Protein AF-A0A9P4QBY2-F1 (afdb_monomer)

Foldseek 3Di:
DLLVQLVLQVNVVLNVVLVVDPDPVSNVVSSVVRPRRDPVSCVVCVLVVLLVVLLVVLVVDVVVLVVLLVCPPPQFADADLVDLACGQNHHPVCCVVCVVSGGPNSVSVSSVVSNVVD

Sequence (118 aa):
MMYHKALLMGDTEIAAETLESKSPAEAKNLGRKVRGFKREVWDRWCDDVVERGQILKFEQNEELKGVLLGTGEREIVETSPNDRLWGIGFNTEEAEEHISEWGENKLGKALMRARQKV

Radius of gyration: 15.57 Å; Cα contacts (8 Å, |Δi|>4): 156; chains: 1; bounding box: 33×35×38 Å

Secondary structure (DSSP, 8-state):
-HHHHHHHTT-HHHHHHHHH-SSHHHHHHHHHH-TT--HHHHHHHHHHHHHHHHHHHHHT-HHHHHHHHTTTT-------TT-SSSS-SS-TTTGGGGGGG----HHHHHHHHHHTT-

pLDDT: mean 97.32, std 1.02, range [92.75, 98.62]

Structure (mmCIF, N/CA/C/O backbone):
data_AF-A0A9P4QBY2-F1
#
_entry.id   AF-A0A9P4QBY2-F1
#
loop_
_atom_site.group_PDB
_atom_site.id
_atom_site.type_symbol
_atom_site.label_atom_id
_atom_site.label_alt_id
_atom_site.label_comp_id
_atom_site.label_asym_id
_atom_site.label_entity_id
_atom_site.label_seq_id
_atom_site.pdbx_PDB_ins_code
_atom_site.Cartn_x
_atom_site.Cartn_y
_atom_site.Cartn_z
_atom_site.occupancy
_atom_site.B_iso_or_equiv
_atom_site.auth_seq_id
_atom_site.auth_comp_id
_atom_site.auth_asym_id
_atom_site.auth_atom_id
_atom_site.pdbx_PDB_model_num
ATOM 1 N N . MET A 1 1 ? 3.774 -3.596 -5.220 1.00 92.75 1 MET A N 1
ATOM 2 C CA . MET A 1 1 ? 3.733 -2.122 -5.401 1.00 92.75 1 MET A CA 1
ATOM 3 C C . MET A 1 1 ? 4.916 -1.597 -6.216 1.00 92.75 1 MET A C 1
ATOM 5 O O . MET A 1 1 ? 4.693 -1.181 -7.343 1.00 92.75 1 MET A O 1
ATOM 9 N N . MET A 1 2 ? 6.157 -1.626 -5.709 1.00 96.75 2 MET A N 1
ATOM 10 C CA . MET A 1 2 ? 7.310 -1.021 -6.414 1.00 96.75 2 MET A CA 1
ATOM 11 C C . MET A 1 2 ? 7.631 -1.692 -7.760 1.00 96.75 2 MET A C 1
ATOM 13 O O . MET A 1 2 ? 7.961 -0.998 -8.713 1.00 96.75 2 MET A O 1
ATOM 17 N N . TYR A 1 3 ? 7.394 -3.002 -7.874 1.00 97.31 3 TYR A N 1
ATOM 18 C CA . TYR A 1 3 ? 7.445 -3.731 -9.145 1.00 97.31 3 TYR A CA 1
ATOM 19 C C . TYR A 1 3 ? 6.557 -3.088 -10.225 1.00 97.31 3 TYR A C 1
ATOM 21 O O . TYR A 1 3 ? 7.031 -2.714 -11.293 1.00 97.31 3 TYR A O 1
ATOM 29 N N . HIS A 1 4 ? 5.275 -2.866 -9.918 1.00 96.94 4 HIS A N 1
ATOM 30 C CA . HIS A 1 4 ? 4.343 -2.222 -10.846 1.00 96.94 4 HIS A CA 1
ATOM 31 C C . HIS A 1 4 ? 4.689 -0.757 -11.109 1.00 96.94 4 HIS A C 1
ATOM 33 O O . HIS A 1 4 ? 4.499 -0.294 -12.228 1.00 96.94 4 HIS A O 1
ATOM 39 N N . LYS A 1 5 ? 5.237 -0.036 -10.121 1.00 96.88 5 LYS A N 1
ATOM 40 C CA . LYS A 1 5 ? 5.761 1.318 -10.347 1.00 96.88 5 LYS A CA 1
ATOM 41 C C . LYS A 1 5 ? 6.825 1.312 -11.447 1.00 96.88 5 LYS A C 1
ATOM 43 O O . LYS A 1 5 ? 6.767 2.161 -12.324 1.00 96.88 5 LYS A O 1
ATOM 48 N N . ALA A 1 6 ? 7.758 0.361 -11.417 1.00 97.81 6 ALA A N 1
ATOM 49 C CA . ALA A 1 6 ? 8.792 0.222 -12.439 1.00 97.81 6 ALA A CA 1
ATOM 50 C C . ALA A 1 6 ? 8.203 -0.173 -13.807 1.00 97.81 6 ALA A C 1
ATOM 52 O O . ALA A 1 6 ? 8.494 0.480 -14.808 1.00 97.81 6 ALA A O 1
ATOM 53 N N . LEU A 1 7 ? 7.289 -1.152 -13.840 1.00 97.38 7 LEU A N 1
ATOM 54 C CA . LEU A 1 7 ? 6.603 -1.564 -15.072 1.00 97.38 7 LEU A CA 1
ATOM 55 C C . LEU A 1 7 ? 5.837 -0.421 -15.750 1.00 97.38 7 LEU A C 1
ATOM 57 O O . LEU A 1 7 ? 5.919 -0.274 -16.966 1.00 97.38 7 LEU A O 1
ATOM 61 N N . LEU A 1 8 ? 5.126 0.409 -14.980 1.00 97.25 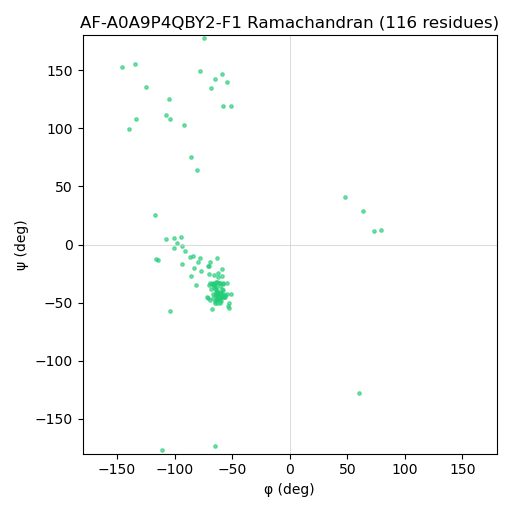8 LEU A N 1
ATOM 62 C CA . LEU A 1 8 ? 4.388 1.564 -15.505 1.00 97.25 8 LEU A CA 1
ATOM 63 C C . LEU A 1 8 ? 5.302 2.603 -16.171 1.00 97.25 8 LEU A C 1
ATOM 65 O O . LEU A 1 8 ? 4.844 3.348 -17.035 1.00 97.25 8 LEU A O 1
ATOM 69 N N . MET A 1 9 ? 6.582 2.644 -15.790 1.00 97.25 9 MET A N 1
ATOM 70 C CA . MET A 1 9 ? 7.589 3.522 -16.396 1.00 97.25 9 MET A CA 1
ATOM 71 C C . MET A 1 9 ? 8.376 2.839 -17.523 1.00 97.25 9 MET A C 1
ATOM 73 O O . MET A 1 9 ? 9.233 3.470 -18.134 1.00 97.25 9 MET A O 1
ATOM 77 N N . GLY A 1 10 ? 8.096 1.564 -17.810 1.00 97.38 10 GLY A N 1
ATOM 78 C CA . GLY A 1 10 ? 8.862 0.757 -18.761 1.00 97.38 10 GLY A CA 1
ATOM 79 C C . GLY A 1 10 ? 10.244 0.331 -18.252 1.00 97.38 10 GLY A C 1
ATOM 80 O O . GLY A 1 10 ? 11.045 -0.182 -19.031 1.00 97.38 10 GLY A O 1
ATOM 81 N N . ASP A 1 11 ? 10.538 0.511 -16.960 1.00 98.06 11 ASP A N 1
ATOM 82 C CA . ASP A 1 11 ? 11.828 0.164 -16.356 1.00 98.06 11 ASP A CA 1
ATOM 83 C C . ASP A 1 11 ? 11.847 -1.311 -15.934 1.00 98.06 11 ASP A C 1
ATOM 85 O O . ASP A 1 11 ? 11.669 -1.672 -14.768 1.00 98.06 11 ASP A O 1
ATOM 89 N N . THR A 1 12 ? 11.989 -2.186 -16.929 1.00 97.69 12 THR A N 1
ATOM 90 C CA . THR A 1 12 ? 11.949 -3.645 -16.737 1.00 97.69 12 THR A CA 1
ATOM 91 C C . THR A 1 12 ? 13.120 -4.178 -15.911 1.00 97.69 12 THR A C 1
ATOM 93 O O . THR A 1 12 ? 12.954 -5.182 -15.220 1.00 97.69 12 THR A O 1
ATOM 96 N N . GLU A 1 13 ? 14.262 -3.486 -15.913 1.00 98.19 13 GLU A N 1
ATOM 97 C CA . GLU A 1 13 ? 15.434 -3.829 -15.099 1.00 98.19 13 GLU A CA 1
ATOM 98 C C . GLU A 1 13 ? 15.133 -3.627 -13.607 1.00 98.19 13 GLU A C 1
ATOM 100 O O . GLU A 1 13 ? 15.176 -4.587 -12.838 1.00 98.19 13 GLU A O 1
ATOM 105 N N . ILE A 1 14 ? 14.692 -2.423 -13.204 1.00 98.06 14 ILE A N 1
ATOM 106 C CA . ILE A 1 14 ? 14.307 -2.165 -11.805 1.00 98.06 14 ILE A CA 1
ATOM 107 C C . ILE A 1 14 ? 13.104 -3.022 -11.397 1.00 98.06 14 ILE A C 1
ATOM 109 O O . ILE A 1 14 ? 13.001 -3.428 -10.236 1.00 98.06 14 ILE A O 1
ATOM 113 N N . ALA A 1 15 ? 12.193 -3.335 -12.323 1.00 98.00 15 ALA A N 1
ATOM 114 C CA . ALA A 1 15 ? 11.103 -4.263 -12.049 1.00 98.00 15 ALA A CA 1
ATOM 115 C C . ALA A 1 15 ? 11.642 -5.657 -11.673 1.00 98.00 15 ALA A C 1
ATOM 117 O O . ALA A 1 15 ? 11.265 -6.186 -10.627 1.00 98.00 15 ALA A O 1
ATOM 118 N N . ALA A 1 16 ? 12.549 -6.224 -12.472 1.00 98.12 16 ALA A N 1
ATOM 119 C CA . ALA A 1 16 ? 13.161 -7.521 -12.193 1.00 98.12 16 ALA A CA 1
ATOM 120 C C . ALA A 1 16 ? 13.934 -7.519 -10.863 1.00 98.12 16 ALA A C 1
ATOM 122 O O . ALA A 1 16 ? 13.692 -8.381 -10.020 1.00 98.12 16 ALA A O 1
ATOM 123 N N . GLU A 1 17 ? 14.767 -6.503 -10.611 1.00 98.19 17 GLU A N 1
ATOM 124 C CA . GLU A 1 17 ? 15.471 -6.349 -9.327 1.00 98.19 17 GLU A CA 1
ATOM 125 C C . GLU A 1 17 ? 14.495 -6.276 -8.143 1.00 98.19 17 GLU A C 1
ATOM 127 O O . GLU A 1 17 ? 14.728 -6.857 -7.083 1.00 98.19 17 GLU A O 1
ATOM 132 N N . THR A 1 18 ? 13.362 -5.588 -8.316 1.00 97.94 18 THR A N 1
ATOM 133 C CA . THR A 1 18 ? 12.359 -5.456 -7.254 1.00 97.94 18 THR A CA 1
ATOM 134 C C . THR A 1 18 ? 11.706 -6.795 -6.909 1.00 97.94 18 THR A C 1
ATOM 136 O O . THR A 1 18 ? 11.397 -7.017 -5.738 1.00 97.94 18 THR A O 1
ATOM 139 N N . LEU A 1 19 ? 11.497 -7.688 -7.883 1.00 96.38 19 LEU A N 1
ATOM 140 C CA . LEU A 1 19 ? 10.982 -9.038 -7.615 1.00 96.38 19 LEU A CA 1
ATOM 141 C C . LEU A 1 19 ? 11.975 -9.889 -6.824 1.00 96.38 19 LEU A C 1
ATOM 143 O O . LEU A 1 19 ? 11.559 -10.688 -5.991 1.00 96.38 19 LEU A O 1
ATOM 147 N N . GLU A 1 20 ? 13.269 -9.689 -7.056 1.00 97.44 20 GLU A N 1
ATOM 148 C CA . GLU A 1 20 ? 14.320 -10.427 -6.358 1.00 97.44 20 GLU A CA 1
ATOM 149 C C . GLU A 1 20 ? 14.617 -9.898 -4.952 1.00 97.44 20 GLU A C 1
ATOM 151 O O . GLU A 1 20 ? 15.235 -10.614 -4.156 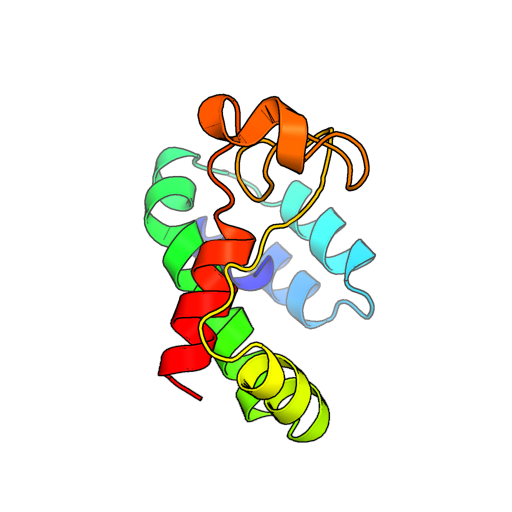1.00 97.44 20 GLU A O 1
ATOM 156 N N . SER A 1 21 ? 14.154 -8.686 -4.626 1.00 97.31 21 SER A N 1
ATOM 157 C CA . SER A 1 21 ? 14.379 -8.062 -3.321 1.00 97.31 21 SER A CA 1
ATOM 158 C C . SER A 1 21 ? 13.931 -8.952 -2.157 1.00 97.31 21 SER A C 1
ATOM 160 O O . SER A 1 21 ? 12.889 -9.610 -2.195 1.00 97.31 21 SER A O 1
ATOM 162 N N . LYS A 1 22 ? 14.729 -8.973 -1.086 1.00 96.00 22 LYS A N 1
ATOM 163 C CA . LYS A 1 22 ? 14.493 -9.836 0.085 1.00 96.00 22 LYS A CA 1
ATOM 164 C C . LYS A 1 22 ? 13.847 -9.092 1.247 1.00 96.00 22 LYS A C 1
ATOM 166 O O . LYS A 1 22 ? 13.537 -9.696 2.270 1.00 96.00 22 LYS A O 1
ATOM 171 N N . SER A 1 23 ? 13.634 -7.782 1.110 1.00 96.56 23 SER A N 1
ATOM 172 C CA . SER A 1 23 ? 12.981 -6.974 2.138 1.00 96.56 23 SER A CA 1
ATOM 173 C C . SER A 1 23 ? 12.114 -5.846 1.563 1.00 96.56 23 SER A C 1
ATOM 175 O O . SER A 1 23 ? 12.428 -5.282 0.511 1.00 96.56 23 SER A O 1
ATOM 177 N N . PRO A 1 24 ? 11.064 -5.416 2.289 1.00 93.81 24 PRO A N 1
ATOM 178 C CA . PRO A 1 24 ? 10.279 -4.242 1.910 1.00 93.81 24 PRO A CA 1
ATOM 179 C C . PRO A 1 24 ? 11.113 -2.956 1.796 1.00 93.81 24 PRO A C 1
ATOM 181 O O . PRO A 1 24 ? 10.830 -2.107 0.950 1.00 93.81 24 PRO A O 1
ATOM 184 N N . ALA A 1 25 ? 12.144 -2.801 2.635 1.00 96.06 25 ALA A N 1
ATOM 185 C CA . ALA A 1 25 ? 13.032 -1.640 2.612 1.00 96.06 25 ALA A CA 1
ATOM 186 C C . ALA A 1 25 ? 13.860 -1.584 1.319 1.00 96.06 25 ALA A C 1
ATOM 188 O O . ALA A 1 25 ? 13.977 -0.524 0.700 1.00 96.06 25 ALA A O 1
ATOM 189 N N . GLU A 1 26 ? 14.379 -2.730 0.881 1.00 97.50 26 GLU A N 1
ATOM 190 C CA . GLU A 1 26 ? 15.087 -2.871 -0.389 1.00 97.50 26 GLU A CA 1
ATOM 191 C C . GLU A 1 26 ? 14.166 -2.575 -1.578 1.00 97.50 26 GLU A C 1
ATOM 193 O O . GLU A 1 26 ? 14.483 -1.699 -2.384 1.00 97.50 26 GLU A O 1
ATOM 198 N N . ALA A 1 27 ? 12.979 -3.192 -1.628 1.00 97.50 27 ALA A N 1
ATOM 199 C CA . ALA A 1 27 ? 11.981 -2.913 -2.662 1.00 97.50 27 ALA A CA 1
ATOM 200 C C . ALA A 1 27 ? 11.636 -1.415 -2.737 1.00 97.50 27 ALA A C 1
ATOM 202 O O . ALA A 1 27 ? 11.545 -0.836 -3.821 1.00 97.50 27 ALA A O 1
ATOM 203 N N . LYS A 1 28 ? 11.473 -0.753 -1.581 1.00 95.50 28 LYS A N 1
ATOM 204 C CA . LYS A 1 28 ? 11.212 0.693 -1.492 1.00 95.50 28 LYS A CA 1
ATOM 205 C C . LYS A 1 28 ? 12.379 1.520 -2.029 1.00 95.50 28 LYS A C 1
ATOM 207 O O . LYS A 1 28 ? 12.148 2.514 -2.716 1.00 95.50 28 LYS A O 1
ATOM 212 N N . ASN A 1 29 ? 13.618 1.126 -1.739 1.00 97.19 29 ASN A N 1
ATOM 213 C CA . ASN A 1 29 ? 14.811 1.785 -2.269 1.00 97.19 29 ASN A CA 1
ATOM 214 C C . ASN A 1 29 ? 14.911 1.639 -3.790 1.00 97.19 29 ASN A C 1
ATOM 216 O O . ASN A 1 29 ? 15.159 2.634 -4.468 1.00 97.19 29 ASN A O 1
ATOM 220 N N . LEU A 1 30 ? 14.643 0.452 -4.335 1.00 97.88 30 LEU A N 1
ATOM 221 C CA . LEU A 1 30 ? 14.578 0.222 -5.782 1.00 97.88 30 LEU A CA 1
ATOM 222 C C . LEU A 1 30 ? 13.479 1.061 -6.441 1.00 97.88 30 LEU A C 1
ATOM 224 O O . LEU A 1 30 ? 13.716 1.732 -7.441 1.00 97.88 30 LEU A O 1
ATOM 228 N N . GLY A 1 31 ? 12.311 1.167 -5.805 1.00 96.44 31 GLY A N 1
ATOM 229 C CA . GLY A 1 31 ? 11.228 2.038 -6.260 1.00 96.44 31 GLY A CA 1
ATOM 230 C C . GLY A 1 31 ? 11.586 3.530 -6.358 1.00 96.44 31 GLY A C 1
ATOM 231 O O . GLY A 1 31 ? 10.907 4.273 -7.073 1.00 96.44 31 GLY A O 1
ATOM 232 N N . ARG A 1 32 ? 12.633 3.998 -5.659 1.00 96.44 32 ARG A N 1
ATOM 233 C CA . ARG A 1 32 ? 13.180 5.365 -5.793 1.00 96.44 32 ARG A CA 1
ATOM 234 C C . ARG A 1 32 ? 14.153 5.505 -6.966 1.00 96.44 32 ARG A C 1
ATOM 236 O O . ARG A 1 32 ? 14.373 6.622 -7.415 1.00 96.44 32 ARG A O 1
ATOM 243 N N . LYS A 1 33 ? 14.714 4.394 -7.447 1.00 97.19 33 LYS A N 1
ATOM 244 C CA . LYS A 1 33 ? 15.668 4.332 -8.563 1.00 97.19 33 LYS A CA 1
ATOM 245 C C . LYS A 1 33 ? 15.006 4.140 -9.931 1.00 97.19 33 LYS A C 1
ATOM 247 O O . LYS A 1 33 ? 15.712 4.199 -10.930 1.00 97.19 33 LYS A O 1
ATOM 252 N N . VAL A 1 34 ? 13.684 3.931 -9.975 1.00 97.81 34 VAL A N 1
ATOM 253 C CA . VAL A 1 34 ? 12.914 3.796 -11.225 1.00 97.81 34 VAL A CA 1
ATOM 254 C C . VAL A 1 34 ? 13.216 4.967 -12.158 1.00 97.81 34 VAL A C 1
ATOM 256 O O . VAL A 1 34 ? 12.967 6.130 -11.825 1.00 97.81 34 VAL A O 1
ATOM 259 N N . ARG A 1 35 ? 13.745 4.644 -13.334 1.00 97.25 35 ARG A N 1
ATOM 260 C CA . ARG A 1 35 ? 14.141 5.602 -14.362 1.00 97.25 35 ARG A CA 1
ATOM 261 C C . ARG A 1 35 ? 12.911 6.102 -15.116 1.00 97.25 35 ARG A C 1
ATOM 263 O O . ARG A 1 35 ? 11.919 5.396 -15.263 1.00 97.25 35 ARG A O 1
ATOM 270 N N . GLY A 1 36 ? 12.971 7.349 -15.586 1.00 94.94 36 GLY A N 1
ATOM 271 C CA . GLY A 1 36 ? 11.886 7.944 -16.374 1.00 94.94 36 GLY A CA 1
ATOM 272 C C . GLY A 1 36 ? 10.564 8.084 -15.614 1.00 94.94 36 GLY A C 1
ATOM 273 O O . GLY A 1 36 ? 9.506 8.024 -16.235 1.00 94.94 36 GLY A O 1
ATOM 274 N N . PH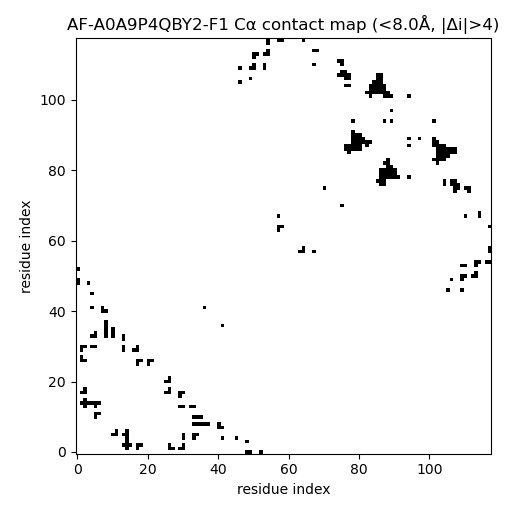E A 1 37 ? 10.606 8.245 -14.285 1.00 96.62 37 PHE A N 1
ATOM 275 C CA . PHE A 1 37 ? 9.402 8.359 -13.466 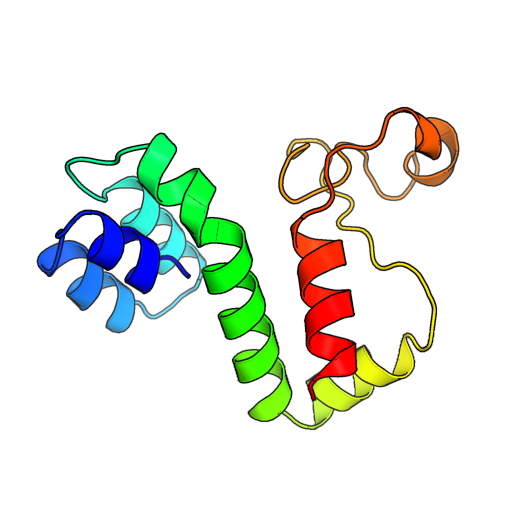1.00 96.62 37 PHE A CA 1
ATOM 276 C C . PHE A 1 37 ? 8.514 9.530 -13.913 1.00 96.62 37 PHE A C 1
ATOM 278 O O . PHE A 1 37 ? 8.911 10.693 -13.842 1.00 96.62 37 PHE A O 1
ATOM 285 N N . LYS A 1 38 ? 7.287 9.199 -14.316 1.00 96.81 38 LYS A N 1
ATOM 286 C CA . LYS A 1 38 ? 6.229 10.134 -14.702 1.00 96.81 38 LYS A CA 1
ATOM 287 C C . LYS A 1 38 ? 5.166 10.175 -13.618 1.00 96.81 38 LYS A C 1
ATOM 289 O O . LYS A 1 38 ? 4.457 9.189 -13.395 1.00 96.81 38 LYS A O 1
ATOM 294 N N . ARG A 1 39 ? 5.070 11.309 -12.927 1.00 95.25 39 ARG A 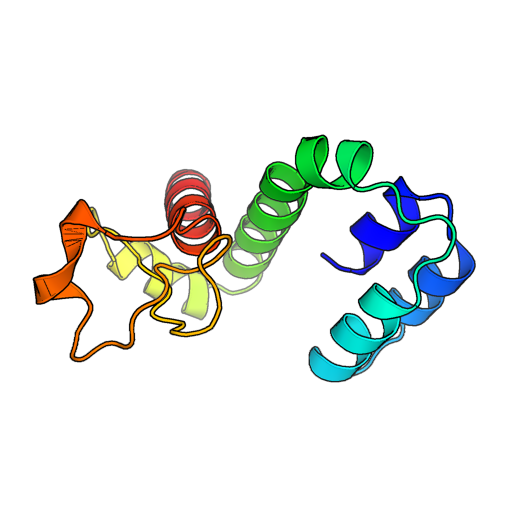N 1
ATOM 295 C CA . ARG A 1 39 ? 4.144 11.487 -11.804 1.00 95.25 39 ARG A CA 1
ATOM 296 C C . ARG A 1 39 ? 2.700 11.282 -12.248 1.00 95.25 39 ARG A C 1
ATOM 298 O O . ARG A 1 39 ? 1.980 10.534 -11.611 1.00 95.25 39 ARG A O 1
ATOM 305 N N . GLU A 1 40 ? 2.320 11.852 -13.379 1.00 97.50 40 GLU A N 1
ATOM 306 C CA . GLU A 1 40 ? 0.984 11.768 -13.960 1.00 97.50 40 GLU A CA 1
ATOM 307 C C . GLU A 1 40 ? 0.553 10.330 -14.281 1.00 97.50 40 GLU A C 1
ATOM 309 O O . GLU A 1 40 ? -0.608 9.967 -14.096 1.00 97.50 40 GLU A O 1
ATOM 314 N N . VAL A 1 41 ? 1.491 9.481 -14.715 1.00 97.56 41 VAL A N 1
ATOM 315 C CA . VAL A 1 41 ? 1.219 8.056 -14.948 1.00 97.56 41 VAL A CA 1
ATOM 316 C C . VAL A 1 41 ? 1.042 7.344 -13.615 1.00 97.56 41 VAL A C 1
ATOM 318 O O . VAL A 1 41 ? 0.108 6.566 -13.453 1.00 97.56 41 VAL A O 1
ATOM 321 N N . TRP A 1 42 ? 1.920 7.608 -12.648 1.00 96.81 42 TRP A N 1
ATOM 322 C CA . TRP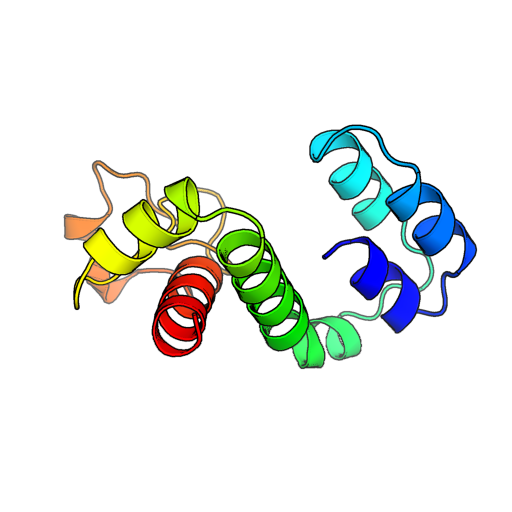 A 1 42 ? 1.822 6.978 -11.337 1.00 96.81 42 TRP A CA 1
ATOM 323 C C . TRP A 1 42 ? 0.545 7.374 -10.600 1.00 96.81 42 TRP A C 1
ATOM 325 O O . TRP A 1 42 ? -0.166 6.497 -10.128 1.00 96.81 42 TRP A O 1
ATOM 335 N N . ASP A 1 43 ? 0.221 8.661 -10.549 1.00 95.75 43 ASP A N 1
ATOM 336 C CA . ASP A 1 43 ? -0.944 9.184 -9.836 1.00 95.75 43 ASP A CA 1
ATOM 337 C C . ASP A 1 43 ? -2.258 8.638 -10.418 1.00 95.75 43 ASP A C 1
ATOM 339 O O . ASP A 1 43 ? -3.218 8.442 -9.678 1.00 95.75 43 ASP A O 1
ATOM 343 N N . ARG A 1 44 ? -2.281 8.295 -11.715 1.00 97.31 44 ARG A N 1
ATOM 344 C CA . ARG A 1 44 ? -3.418 7.623 -12.361 1.00 97.31 44 ARG A CA 1
ATOM 345 C C . ARG A 1 44 ? -3.629 6.179 -11.898 1.00 97.31 44 ARG A C 1
ATOM 347 O O . ARG A 1 44 ? -4.763 5.717 -11.896 1.00 97.31 44 ARG A O 1
ATOM 354 N N . TRP A 1 45 ? -2.559 5.456 -11.572 1.00 97.75 45 TRP A N 1
ATOM 355 C CA . TRP A 1 45 ? -2.595 3.999 -11.368 1.00 97.75 45 TRP A CA 1
ATOM 356 C C . TRP A 1 45 ? -2.264 3.555 -9.941 1.00 97.75 45 TRP A C 1
ATOM 358 O O . TRP A 1 45 ? -2.439 2.385 -9.604 1.00 97.75 45 TRP A O 1
ATOM 368 N N . CYS A 1 46 ? -1.739 4.445 -9.100 1.00 96.50 46 CYS A N 1
ATOM 369 C CA . CYS A 1 46 ? -1.185 4.069 -7.805 1.00 96.50 46 CYS A CA 1
ATOM 370 C C . CYS A 1 46 ? -2.237 3.473 -6.869 1.00 96.50 46 CYS A C 1
ATOM 372 O O . CYS A 1 46 ? -1.944 2.480 -6.205 1.00 96.50 46 CYS A O 1
ATOM 374 N N . ASP A 1 47 ? -3.453 4.017 -6.864 1.00 97.00 47 ASP A N 1
ATOM 375 C CA . ASP A 1 47 ? -4.540 3.534 -6.013 1.00 97.00 47 ASP A CA 1
ATOM 376 C C . ASP A 1 47 ? -4.917 2.087 -6.368 1.00 97.00 47 ASP A C 1
ATOM 378 O O . ASP A 1 47 ? -4.953 1.238 -5.476 1.00 97.00 47 ASP A O 1
ATOM 382 N N . ASP A 1 48 ? -5.073 1.776 -7.660 1.00 97.44 48 ASP A N 1
ATOM 383 C CA . ASP A 1 48 ? -5.371 0.422 -8.147 1.00 97.44 48 ASP A CA 1
ATOM 384 C C . ASP A 1 48 ? -4.239 -0.562 -7.823 1.00 97.44 48 ASP A C 1
ATOM 386 O O . ASP A 1 48 ? -4.474 -1.686 -7.370 1.00 97.44 48 ASP A O 1
ATOM 390 N N . VAL A 1 49 ? -2.986 -0.140 -8.027 1.00 97.88 49 VAL A N 1
ATOM 391 C CA . VAL A 1 49 ? -1.803 -0.964 -7.737 1.00 97.88 49 VAL A CA 1
ATOM 392 C C . VAL A 1 49 ? -1.707 -1.288 -6.246 1.00 97.88 49 VAL A C 1
ATOM 394 O O . VAL A 1 49 ? -1.368 -2.420 -5.883 1.00 97.88 49 VAL A O 1
ATOM 397 N N . VAL A 1 50 ? -1.952 -0.307 -5.374 1.00 97.31 50 VAL A N 1
ATOM 398 C CA . VAL A 1 50 ? -1.891 -0.506 -3.921 1.00 97.31 50 VAL A CA 1
ATOM 399 C C . VAL A 1 50 ? -3.056 -1.364 -3.454 1.00 97.31 50 VAL A C 1
ATOM 401 O O . VAL A 1 50 ? -2.824 -2.327 -2.726 1.00 97.31 50 VAL A O 1
ATOM 404 N N . GLU A 1 51 ? -4.274 -1.086 -3.912 1.00 98.00 51 GLU A N 1
ATOM 405 C CA . GLU A 1 51 ? -5.458 -1.870 -3.566 1.00 98.00 51 GLU A CA 1
ATOM 406 C C . GLU A 1 51 ? -5.319 -3.333 -3.989 1.00 98.00 51 GLU A C 1
ATOM 408 O O . GLU A 1 51 ? -5.513 -4.227 -3.165 1.00 98.00 51 GLU A O 1
ATOM 413 N N . ARG A 1 52 ? -4.906 -3.601 -5.236 1.00 97.88 52 ARG A N 1
ATOM 414 C CA . ARG A 1 52 ? -4.672 -4.975 -5.699 1.00 97.88 52 ARG A CA 1
ATOM 415 C C . ARG A 1 52 ? -3.626 -5.683 -4.844 1.00 97.88 52 ARG A C 1
ATOM 417 O O . ARG A 1 52 ? -3.782 -6.863 -4.547 1.00 97.88 52 ARG A O 1
ATOM 424 N N . GLY A 1 53 ? -2.586 -4.962 -4.422 1.00 96.94 53 GLY A N 1
ATOM 425 C CA . GLY A 1 53 ? -1.585 -5.477 -3.493 1.00 96.94 53 GLY A CA 1
ATOM 426 C C . GLY A 1 53 ? -2.155 -5.821 -2.116 1.00 96.94 53 GLY A C 1
ATOM 427 O O . GLY A 1 53 ? -1.789 -6.857 -1.568 1.00 96.94 53 GLY A O 1
ATOM 428 N N . GLN A 1 54 ? -3.054 -4.996 -1.568 1.00 98.19 54 GLN A N 1
ATOM 429 C CA . GLN A 1 54 ? -3.724 -5.302 -0.300 1.00 98.19 54 GLN A CA 1
ATOM 430 C C . GLN A 1 54 ? -4.620 -6.535 -0.437 1.00 98.19 54 GLN A C 1
ATOM 432 O O . GLN A 1 54 ? -4.481 -7.451 0.363 1.00 98.19 54 GLN A O 1
ATOM 437 N N . ILE A 1 55 ? -5.463 -6.608 -1.473 1.00 98.25 55 ILE A N 1
ATOM 438 C CA . ILE A 1 55 ? -6.332 -7.772 -1.727 1.00 98.25 55 ILE A CA 1
ATOM 439 C C . ILE A 1 55 ? -5.502 -9.058 -1.738 1.00 98.25 55 ILE A C 1
ATOM 441 O O . ILE A 1 55 ? -5.737 -9.939 -0.920 1.00 98.25 55 ILE A O 1
ATOM 445 N N . LEU A 1 56 ? -4.461 -9.115 -2.575 1.00 97.62 56 LEU A N 1
ATOM 446 C CA . LEU A 1 56 ? -3.595 -10.292 -2.673 1.00 97.62 56 LEU A CA 1
ATOM 447 C C . LEU A 1 56 ? -2.909 -10.627 -1.339 1.00 97.62 56 LEU A C 1
ATOM 449 O O . LEU A 1 56 ? -2.831 -11.794 -0.971 1.00 97.62 56 LEU A O 1
ATOM 453 N N . LYS A 1 57 ? -2.444 -9.615 -0.590 1.00 96.75 57 LYS A N 1
ATOM 454 C CA . LYS A 1 57 ? -1.819 -9.807 0.729 1.00 96.75 57 LYS A CA 1
ATOM 455 C C . LYS A 1 57 ? -2.761 -10.516 1.704 1.00 96.75 57 LYS A C 1
ATOM 457 O O . LYS A 1 57 ? -2.313 -11.404 2.424 1.00 96.75 57 LYS A O 1
ATOM 462 N N . PHE A 1 58 ? -4.024 -10.098 1.764 1.00 98.19 58 PHE A N 1
ATOM 463 C CA . PHE A 1 58 ? -4.996 -10.667 2.696 1.00 98.19 58 PHE A CA 1
ATOM 464 C C . PHE A 1 58 ? -5.591 -11.985 2.175 1.00 98.19 58 PHE A C 1
ATOM 466 O O . PHE A 1 58 ? -5.768 -12.901 2.962 1.00 98.19 58 PHE A O 1
ATOM 473 N N . GLU A 1 59 ? -5.795 -12.159 0.865 1.00 97.12 59 GLU A N 1
ATOM 474 C CA . GLU A 1 59 ? -6.216 -13.449 0.281 1.00 97.12 59 GLU A CA 1
ATOM 475 C C . GLU A 1 59 ? -5.201 -14.573 0.528 1.00 97.12 59 GLU A C 1
ATOM 477 O O . GLU A 1 59 ? -5.574 -15.731 0.675 1.00 97.12 59 GLU A O 1
ATOM 482 N N . GLN A 1 60 ? -3.907 -14.250 0.562 1.00 97.75 60 GLN A N 1
ATOM 483 C CA . GLN A 1 60 ? -2.844 -15.241 0.749 1.00 97.75 60 GLN A CA 1
ATOM 484 C C . GLN A 1 60 ? -2.566 -15.584 2.219 1.00 97.75 60 GLN A C 1
ATOM 486 O O . GLN A 1 60 ? -1.795 -16.506 2.487 1.00 97.75 60 GLN A O 1
ATOM 491 N N . ASN A 1 61 ? -3.133 -14.843 3.175 1.00 97.94 61 ASN A N 1
ATOM 492 C CA . ASN A 1 61 ? -2.853 -15.021 4.596 1.00 97.94 61 ASN A CA 1
ATOM 493 C C . ASN A 1 61 ? -4.138 -14.897 5.428 1.00 97.94 61 ASN A C 1
ATOM 495 O O . ASN A 1 61 ? -4.571 -13.796 5.770 1.00 97.94 61 ASN A O 1
ATOM 499 N N . GLU A 1 62 ? -4.708 -16.049 5.790 1.00 97.69 62 GLU A N 1
ATOM 500 C CA . GLU A 1 62 ? -5.980 -16.145 6.520 1.00 97.69 62 GLU A CA 1
ATOM 501 C C . GLU A 1 62 ? -5.955 -15.468 7.899 1.00 97.69 62 GLU A C 1
ATOM 503 O O . GLU A 1 62 ? -6.952 -14.881 8.315 1.00 97.69 62 GLU A O 1
ATOM 508 N N . GLU A 1 63 ? -4.818 -15.479 8.601 1.00 98.38 63 GLU A N 1
ATOM 509 C CA . GLU A 1 63 ? -4.690 -14.797 9.894 1.00 98.38 63 GLU A CA 1
ATOM 510 C C . GLU A 1 63 ? -4.824 -13.278 9.722 1.00 98.38 63 GLU A C 1
ATOM 512 O O . GLU A 1 63 ? -5.650 -12.635 10.373 1.00 98.38 63 GLU A O 1
ATOM 517 N N . LEU A 1 64 ? -4.065 -12.700 8.786 1.00 98.19 64 LEU A N 1
ATOM 518 C CA . LEU A 1 64 ? -4.142 -11.270 8.490 1.00 98.19 64 LEU A CA 1
ATOM 519 C C . LEU A 1 64 ? -5.514 -10.881 7.938 1.00 98.19 64 LEU A C 1
ATOM 521 O O . LEU A 1 64 ? -6.015 -9.799 8.253 1.00 98.19 64 LEU A O 1
ATOM 525 N N . LYS A 1 65 ? -6.130 -11.743 7.123 1.00 98.56 65 LYS A N 1
ATOM 526 C CA . LYS A 1 65 ? -7.498 -11.546 6.637 1.00 98.56 65 LYS A CA 1
ATOM 527 C C . LYS A 1 65 ? -8.488 -11.477 7.793 1.00 98.56 65 LYS A C 1
ATOM 529 O O . LYS A 1 65 ? -9.299 -10.556 7.828 1.00 98.56 65 LYS A O 1
ATOM 534 N N . GLY A 1 66 ? -8.376 -12.381 8.766 1.00 98.50 66 GLY A N 1
ATOM 535 C CA . GLY A 1 66 ? -9.172 -12.352 9.992 1.00 98.50 66 GLY A CA 1
ATOM 536 C C . GLY A 1 66 ? -9.034 -11.029 10.750 1.00 98.50 66 GLY A C 1
ATOM 537 O O . GLY A 1 66 ? -10.041 -10.444 11.149 1.00 98.50 66 GLY A O 1
ATOM 538 N N . VAL A 1 67 ? -7.809 -10.501 10.871 1.00 98.44 67 VAL A N 1
ATOM 539 C CA . VAL A 1 67 ? -7.562 -9.180 11.479 1.00 98.44 67 VAL A CA 1
ATOM 540 C C . VAL A 1 67 ? -8.260 -8.063 10.696 1.00 98.44 67 VAL A C 1
ATOM 542 O O . VAL A 1 67 ? -8.935 -7.228 11.299 1.00 98.44 67 VAL A O 1
ATOM 545 N N . LEU A 1 68 ? -8.144 -8.051 9.362 1.00 98.62 68 LEU A N 1
ATOM 546 C CA . LEU A 1 68 ? -8.783 -7.035 8.522 1.00 98.62 68 LEU A CA 1
ATOM 547 C C . LEU A 1 68 ? -10.311 -7.089 8.629 1.00 98.62 68 LEU A C 1
ATOM 549 O O . LEU A 1 68 ? -10.942 -6.053 8.828 1.00 98.62 68 LEU A O 1
ATOM 553 N N . LEU A 1 69 ? -10.915 -8.275 8.539 1.00 98.50 69 LEU A N 1
ATOM 554 C CA . LEU A 1 69 ? -12.366 -8.444 8.662 1.00 98.50 69 LEU A CA 1
ATOM 555 C C . LEU A 1 69 ? -12.864 -8.082 10.071 1.00 98.50 69 LEU A C 1
ATOM 557 O O . LEU A 1 69 ? -13.919 -7.466 10.214 1.00 98.50 69 LEU A O 1
ATOM 561 N N . GLY A 1 70 ? -12.070 -8.356 11.111 1.00 98.44 70 GLY A N 1
ATOM 562 C CA . GLY A 1 70 ? -12.357 -7.971 12.499 1.00 98.44 70 GLY A CA 1
ATOM 563 C C . GLY A 1 70 ? -12.422 -6.456 12.747 1.00 98.44 70 GLY A C 1
ATOM 564 O O . GLY A 1 70 ? -12.904 -6.011 13.797 1.00 98.44 70 GLY A O 1
ATOM 565 N N . THR A 1 71 ? -11.986 -5.635 11.785 1.00 98.25 71 THR A N 1
ATOM 566 C CA . THR A 1 71 ? -12.201 -4.180 11.832 1.00 98.25 71 THR A CA 1
ATOM 567 C C . THR A 1 71 ? -13.669 -3.788 11.618 1.00 98.25 71 THR A C 1
ATOM 569 O O . THR A 1 71 ? -14.061 -2.700 12.040 1.00 98.25 71 THR A O 1
ATOM 572 N N . GLY A 1 72 ? -14.502 -4.672 11.052 1.00 97.69 72 GLY A N 1
ATOM 573 C CA . GLY A 1 72 ? -15.930 -4.433 10.831 1.00 97.69 72 GLY A CA 1
ATOM 574 C C . GLY A 1 72 ? -16.168 -3.221 9.934 1.00 97.69 72 GLY A C 1
ATOM 575 O O . GLY A 1 72 ? -15.560 -3.116 8.881 1.00 97.69 72 GLY A O 1
ATOM 576 N N . GLU A 1 73 ? -17.003 -2.280 10.375 1.00 96.62 73 GLU A N 1
ATOM 577 C CA . GLU A 1 73 ? -17.273 -1.024 9.654 1.00 96.62 73 GLU A CA 1
ATOM 578 C C . GLU A 1 73 ? -16.397 0.150 10.110 1.00 96.62 73 GLU A C 1
ATOM 580 O O . GLU A 1 73 ? -16.593 1.282 9.672 1.00 96.62 73 GLU A O 1
ATOM 585 N N . ARG A 1 74 ? -15.417 -0.088 10.993 1.00 97.50 74 ARG A N 1
ATOM 586 C CA . ARG A 1 74 ? -14.551 0.988 11.492 1.00 97.50 74 ARG A CA 1
ATOM 587 C C . ARG A 1 74 ? -13.717 1.566 10.351 1.00 97.50 74 ARG A C 1
ATOM 589 O O . ARG A 1 74 ? -13.242 0.822 9.480 1.00 97.50 74 ARG A O 1
ATOM 596 N N . GLU A 1 75 ? -13.528 2.881 10.389 1.00 96.81 75 GLU A N 1
ATOM 597 C CA . GLU A 1 75 ? -12.589 3.566 9.511 1.00 96.81 75 GLU A CA 1
ATOM 598 C C . GLU A 1 75 ? -11.155 3.174 9.885 1.00 96.81 75 GLU A C 1
ATOM 600 O O . GLU A 1 75 ? -10.801 3.104 11.062 1.00 96.81 75 GLU A O 1
ATOM 605 N N . ILE A 1 76 ? -10.338 2.874 8.875 1.00 98.25 76 ILE A N 1
ATOM 606 C CA . ILE A 1 76 ? -8.920 2.553 9.053 1.00 98.25 76 ILE A CA 1
ATOM 607 C C . ILE A 1 76 ? -8.114 3.767 8.606 1.00 98.25 76 ILE A C 1
ATOM 609 O O . ILE A 1 76 ? -8.255 4.221 7.467 1.00 98.25 76 ILE A O 1
ATOM 613 N N . VAL A 1 77 ? -7.248 4.267 9.485 1.00 98.00 77 VAL A N 1
ATOM 614 C CA . VAL A 1 77 ? -6.412 5.446 9.237 1.00 98.00 77 VAL A CA 1
ATOM 615 C C . VAL A 1 77 ? -4.937 5.128 9.443 1.00 98.00 77 VAL A C 1
ATOM 617 O O . VAL A 1 77 ? -4.565 4.458 10.401 1.00 98.00 77 VAL A O 1
ATOM 620 N N . GLU A 1 78 ? -4.092 5.592 8.524 1.00 97.75 78 GLU A N 1
ATOM 621 C CA . GLU A 1 78 ? -2.633 5.488 8.638 1.00 97.75 78 GLU A CA 1
ATOM 622 C C . GLU A 1 78 ? -2.084 6.753 9.319 1.00 97.75 78 GLU A C 1
ATOM 624 O O . GLU A 1 78 ? -1.978 7.815 8.693 1.00 97.75 78 GLU A O 1
ATOM 629 N N . THR A 1 79 ? -1.741 6.640 10.606 1.00 97.62 79 THR A N 1
ATOM 630 C CA . THR A 1 79 ? -1.277 7.738 11.475 1.00 97.62 79 THR A CA 1
ATOM 631 C C . THR A 1 79 ? 0.203 8.063 11.258 1.00 97.62 79 THR A C 1
ATOM 633 O O . THR A 1 79 ? 1.063 7.883 12.120 1.00 97.62 79 THR A O 1
ATOM 636 N N . SER A 1 80 ? 0.517 8.530 10.047 1.00 96.06 80 SER A N 1
ATOM 637 C CA . SER A 1 80 ? 1.866 8.933 9.649 1.00 96.06 80 SER A CA 1
ATOM 638 C C . SER A 1 80 ? 2.002 10.464 9.608 1.00 96.06 80 SER A C 1
ATOM 640 O O . SER A 1 80 ? 1.506 11.082 8.663 1.00 96.06 80 SER A O 1
ATOM 642 N N . PRO A 1 81 ? 2.719 11.103 10.558 1.00 95.69 81 PRO A N 1
ATOM 643 C CA . PRO A 1 81 ? 2.864 12.568 10.620 1.00 95.69 81 PRO A CA 1
ATOM 644 C C . PRO A 1 81 ? 3.495 13.199 9.375 1.00 95.69 81 PRO A C 1
ATOM 646 O O . PRO A 1 81 ? 3.255 14.354 9.044 1.00 95.69 81 PRO A O 1
ATOM 649 N N . ASN A 1 82 ? 4.324 12.432 8.668 1.00 94.56 82 ASN A N 1
ATOM 650 C CA . ASN A 1 82 ? 5.101 12.917 7.529 1.00 94.56 82 ASN A CA 1
ATOM 651 C C . ASN A 1 82 ? 4.481 12.537 6.173 1.00 94.56 82 ASN A C 1
ATOM 653 O O . ASN A 1 82 ? 5.103 12.768 5.135 1.00 94.56 82 ASN A O 1
ATOM 657 N N . ASP A 1 83 ? 3.290 11.930 6.161 1.00 96.75 83 ASP A N 1
ATOM 658 C CA . ASP A 1 83 ? 2.615 11.491 4.941 1.00 96.75 83 ASP A CA 1
ATOM 659 C C . ASP A 1 83 ? 1.144 11.917 4.950 1.00 96.75 83 ASP A C 1
ATOM 661 O O . ASP A 1 83 ? 0.316 11.362 5.670 1.00 96.75 83 ASP A O 1
ATOM 665 N N . ARG A 1 84 ? 0.825 12.905 4.109 1.00 97.88 84 ARG A N 1
ATOM 666 C CA . ARG A 1 84 ? -0.536 13.428 3.915 1.00 97.88 84 ARG A CA 1
ATOM 667 C C . ARG A 1 84 ? -1.244 12.848 2.690 1.00 97.88 84 ARG A C 1
ATOM 669 O O . ARG A 1 84 ? -2.354 13.270 2.383 1.00 97.88 84 ARG A O 1
ATOM 676 N N . LEU A 1 85 ? -0.605 11.938 1.957 1.00 96.81 85 LEU A N 1
ATOM 677 C CA . LEU A 1 85 ? -1.168 11.319 0.758 1.00 96.81 85 LEU A CA 1
ATOM 678 C C . LEU A 1 85 ? -1.636 9.895 1.069 1.00 96.81 85 LEU A C 1
ATOM 680 O O . LEU A 1 85 ? -2.803 9.551 0.892 1.00 96.81 85 LEU A O 1
ATOM 684 N N . TRP A 1 86 ? -0.730 9.052 1.558 1.00 97.25 86 TRP A N 1
ATOM 685 C CA . TRP A 1 86 ? -1.079 7.693 1.967 1.00 97.25 86 TRP A CA 1
ATOM 686 C C . TRP A 1 86 ? -1.581 7.636 3.406 1.00 97.25 86 TRP A C 1
ATOM 688 O O . TRP A 1 86 ? -2.407 6.770 3.694 1.00 97.25 86 TRP A O 1
ATOM 698 N N . GLY A 1 87 ? -1.148 8.577 4.251 1.00 98.25 87 GLY A N 1
ATOM 699 C C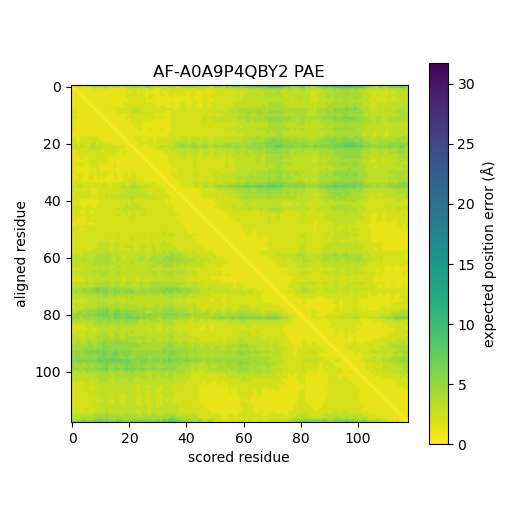A . GLY A 1 87 ? -1.593 8.745 5.633 1.00 98.25 87 GLY A CA 1
ATOM 700 C C . GLY A 1 87 ? -2.427 10.002 5.881 1.00 98.25 87 GLY A C 1
ATOM 701 O O . GLY A 1 87 ? -2.749 10.759 4.958 1.00 98.25 87 GLY A O 1
ATOM 702 N N . ILE A 1 88 ? -2.790 10.197 7.151 1.00 98.38 88 ILE A N 1
ATOM 703 C CA . ILE A 1 88 ? -3.560 11.360 7.616 1.00 98.38 88 ILE A CA 1
ATOM 704 C C . ILE A 1 88 ? -2.688 12.574 7.966 1.00 98.38 88 ILE A C 1
ATOM 706 O O . ILE A 1 88 ? -3.225 13.665 8.132 1.00 98.38 88 ILE A O 1
ATOM 710 N N . GLY A 1 89 ? -1.361 12.436 8.044 1.00 98.12 89 GLY A N 1
ATOM 711 C CA . GLY A 1 89 ? -0.471 13.549 8.391 1.00 98.12 89 GLY A CA 1
ATOM 712 C C . GLY A 1 89 ? -0.388 13.895 9.876 1.00 98.12 89 GLY A C 1
ATOM 713 O O . GLY A 1 89 ? 0.159 14.943 10.194 1.00 98.12 89 GLY A O 1
ATOM 714 N N . PHE A 1 90 ? -0.905 13.039 10.757 1.00 98.00 90 PHE A N 1
ATOM 715 C CA . PHE A 1 90 ? -0.869 13.195 12.214 1.00 98.00 90 PHE A CA 1
ATOM 716 C C . PHE A 1 90 ? -0.458 11.875 12.869 1.00 98.00 90 PHE A C 1
ATOM 718 O O . PHE A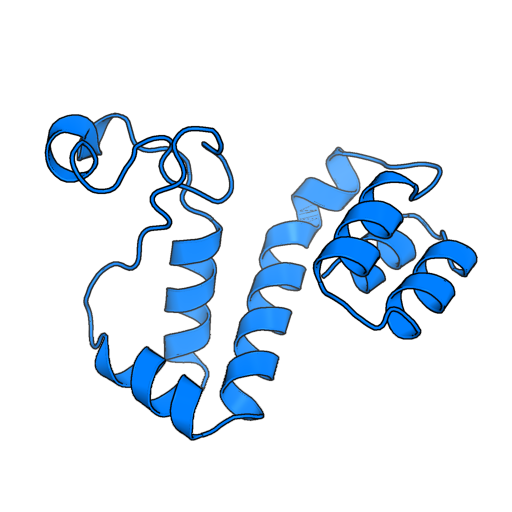 1 90 ? -0.627 10.807 12.268 1.00 98.00 90 PHE A O 1
ATOM 725 N N . ASN A 1 91 ? 0.112 11.947 14.073 1.00 97.56 91 ASN A N 1
ATOM 726 C CA . ASN A 1 91 ? 0.363 10.758 14.892 1.00 97.56 91 ASN A CA 1
ATOM 727 C C . ASN A 1 91 ? -0.956 10.254 15.504 1.00 97.56 91 ASN A C 1
ATOM 729 O O . ASN A 1 91 ? -2.024 10.820 15.278 1.00 97.56 91 ASN A O 1
ATOM 733 N N . THR A 1 92 ? -0.892 9.148 16.238 1.00 97.00 92 THR A N 1
ATOM 734 C CA . THR A 1 92 ? -2.080 8.526 16.830 1.00 97.00 92 THR A CA 1
ATOM 735 C C . THR A 1 92 ? -2.698 9.402 17.918 1.00 97.00 92 THR A C 1
ATOM 737 O O . THR A 1 92 ? -3.916 9.421 18.056 1.00 97.00 92 THR A O 1
ATOM 740 N N . GLU A 1 93 ? -1.872 10.134 18.661 1.00 97.00 93 GLU A N 1
ATOM 741 C CA . GLU A 1 93 ? -2.284 10.997 19.766 1.00 97.00 93 GLU A CA 1
ATOM 742 C C . GLU A 1 93 ? -3.045 12.243 19.283 1.00 97.00 93 GLU A C 1
ATOM 744 O O . GLU A 1 93 ? -3.981 12.682 19.940 1.00 97.00 93 GLU A O 1
ATOM 749 N N . GLU A 1 94 ? -2.675 12.781 18.122 1.00 96.00 94 GLU A N 1
ATOM 750 C CA . GLU A 1 94 ? -3.240 13.999 17.524 1.00 96.00 94 GLU A CA 1
ATOM 751 C C . GLU A 1 94 ? -4.381 13.707 16.534 1.00 96.00 94 GLU A C 1
ATOM 753 O O . GLU A 1 94 ? -5.142 14.604 16.173 1.00 96.00 94 GLU A O 1
ATOM 758 N N . ALA A 1 95 ? -4.507 12.463 16.056 1.00 96.44 95 ALA A N 1
ATOM 759 C CA . ALA A 1 95 ? -5.401 12.116 14.953 1.00 96.44 95 ALA A CA 1
ATOM 760 C C . ALA A 1 95 ? -6.846 12.587 15.186 1.00 96.44 95 ALA A C 1
ATOM 762 O O . ALA A 1 95 ? -7.428 13.238 14.319 1.00 96.44 95 ALA A O 1
ATOM 763 N N . GLU A 1 96 ? -7.427 12.288 16.347 1.00 96.12 96 GLU A N 1
ATOM 764 C CA . GLU A 1 96 ? -8.837 12.590 16.630 1.00 96.12 96 GLU A CA 1
ATOM 765 C C . GLU A 1 96 ? -9.119 14.093 16.784 1.00 96.12 96 GLU A C 1
ATOM 767 O O . GLU A 1 96 ? -10.229 14.543 16.497 1.00 96.12 96 GLU A O 1
ATOM 772 N N . GLU A 1 97 ? -8.120 14.889 17.168 1.00 97.06 97 GLU A N 1
ATOM 773 C CA . GLU A 1 97 ? -8.254 16.343 17.331 1.00 97.06 97 GLU A CA 1
ATOM 774 C C . GLU A 1 97 ? -8.251 17.080 15.980 1.00 97.06 97 GLU A C 1
ATOM 776 O O . GLU A 1 97 ? -8.815 18.168 15.858 1.00 97.06 97 GLU A O 1
ATOM 781 N N . HIS A 1 98 ? -7.681 16.456 14.944 1.00 96.19 98 HIS A N 1
ATOM 782 C CA . HIS A 1 98 ? -7.423 17.069 13.641 1.00 96.19 98 HIS A CA 1
ATOM 783 C C . HIS A 1 98 ? -8.190 16.420 12.476 1.00 96.19 98 HIS A C 1
ATOM 785 O O . HIS A 1 98 ? -7.758 16.513 11.327 1.00 96.19 98 HIS A O 1
ATOM 791 N N . ILE A 1 99 ? -9.339 15.776 12.728 1.00 96.75 99 ILE A N 1
ATOM 792 C CA . ILE A 1 99 ? -10.121 15.044 11.702 1.00 96.75 99 ILE A CA 1
ATOM 793 C C . ILE A 1 99 ? -10.393 15.887 10.445 1.00 96.75 99 ILE A C 1
ATOM 795 O O . ILE A 1 99 ? -10.253 15.403 9.322 1.00 96.75 99 ILE A O 1
ATOM 799 N N . SER A 1 100 ? -10.753 17.163 10.607 1.00 97.19 100 SER A N 1
ATOM 800 C CA . SER A 1 100 ? -11.020 18.080 9.487 1.00 97.19 100 SER A CA 1
ATOM 801 C C . SER A 1 100 ? -9.769 18.468 8.690 1.00 97.19 100 SER A C 1
ATOM 803 O O . SER A 1 100 ? -9.885 18.990 7.581 1.00 97.19 100 SER A O 1
ATOM 805 N N . GLU A 1 101 ? -8.584 18.216 9.239 1.00 97.25 101 GLU A N 1
ATOM 806 C CA . GLU A 1 101 ? -7.282 18.548 8.667 1.00 97.25 101 GLU A CA 1
ATOM 807 C C . GLU A 1 101 ? -6.535 17.312 8.164 1.00 97.25 101 GLU A C 1
ATOM 809 O O . GLU A 1 101 ? -5.380 17.426 7.744 1.00 97.25 101 GLU A O 1
ATOM 814 N N . TRP A 1 102 ? -7.144 16.127 8.195 1.00 97.94 102 TRP A N 1
ATOM 815 C CA . TRP A 1 102 ? -6.494 14.908 7.730 1.00 97.94 102 TRP A CA 1
ATOM 816 C C . TRP A 1 102 ? -6.065 14.991 6.261 1.00 97.94 102 TRP A C 1
ATOM 818 O O . TRP A 1 102 ? -6.693 15.624 5.410 1.00 97.94 102 TRP A O 1
ATOM 828 N N . GLY A 1 103 ? -4.947 14.329 5.973 1.00 97.94 103 GLY A N 1
ATOM 829 C CA . GLY A 1 103 ? -4.511 14.010 4.621 1.00 97.94 103 GLY A CA 1
ATOM 830 C C . GLY A 1 103 ? -5.459 13.043 3.906 1.00 97.94 103 GLY A C 1
ATOM 831 O O . GLY A 1 103 ? -6.526 12.671 4.392 1.00 97.94 103 GLY A O 1
ATOM 832 N N . GLU A 1 104 ? -5.062 12.591 2.722 1.00 97.88 104 GLU A N 1
ATOM 833 C CA . GLU A 1 104 ? -5.932 11.784 1.870 1.00 97.88 104 GLU A CA 1
ATOM 834 C C . GLU A 1 104 ? -6.170 10.358 2.388 1.00 97.88 104 GLU A C 1
ATOM 836 O O . GLU A 1 104 ? -7.139 9.728 1.948 1.00 97.88 104 GLU A O 1
ATOM 841 N N . ASN A 1 105 ? -5.326 9.841 3.293 1.00 98.19 105 ASN A N 1
ATOM 842 C CA . ASN A 1 105 ? -5.437 8.494 3.867 1.00 98.19 105 ASN A CA 1
ATOM 843 C C . ASN A 1 105 ? -5.655 7.399 2.799 1.00 98.19 105 ASN A C 1
ATOM 845 O O . ASN A 1 105 ? -6.485 6.494 2.952 1.00 98.19 105 ASN A O 1
ATOM 849 N N . LYS A 1 106 ? -4.953 7.488 1.658 1.00 98.19 106 LYS A N 1
ATOM 850 C CA . LYS A 1 106 ? -5.149 6.549 0.540 1.00 98.19 106 LYS A CA 1
ATOM 851 C C . LYS A 1 106 ? -4.914 5.094 0.943 1.00 98.19 106 LYS A C 1
ATOM 853 O O . LYS A 1 106 ? -5.599 4.213 0.424 1.00 98.19 106 LYS A O 1
ATOM 858 N N . LEU A 1 107 ? -3.996 4.826 1.879 1.00 98.19 107 LEU A N 1
ATOM 859 C CA . LEU A 1 107 ? -3.728 3.466 2.346 1.00 98.19 107 LEU A CA 1
ATOM 860 C C . LEU A 1 107 ? -4.900 2.911 3.161 1.00 98.19 107 LEU A C 1
ATOM 862 O O . LEU A 1 107 ? -5.363 1.809 2.869 1.00 98.19 107 LEU A O 1
ATOM 866 N N . GLY A 1 108 ? -5.416 3.683 4.121 1.00 98.25 108 GLY A N 1
ATOM 867 C CA . GLY A 1 108 ? -6.601 3.308 4.891 1.00 98.25 108 GLY A CA 1
ATOM 868 C C . GLY A 1 108 ? -7.803 3.028 3.988 1.00 98.25 108 GLY A C 1
ATOM 869 O O . GLY A 1 108 ? -8.438 1.976 4.087 1.00 98.25 108 GLY A O 1
ATOM 870 N N . LYS A 1 109 ? -8.041 3.901 3.001 1.00 98.44 109 LYS A N 1
ATOM 871 C CA . LYS A 1 109 ? -9.074 3.699 1.971 1.00 98.44 109 LYS A CA 1
ATOM 872 C C . LYS A 1 109 ? -8.854 2.421 1.153 1.00 98.44 109 LYS A C 1
ATOM 874 O O . LYS A 1 109 ? -9.813 1.693 0.906 1.00 98.44 109 LYS A O 1
ATOM 879 N N . ALA A 1 110 ? -7.618 2.115 0.754 1.00 98.38 110 ALA A N 1
ATOM 880 C CA . ALA A 1 110 ? -7.297 0.882 0.033 1.00 98.38 110 ALA A CA 1
ATOM 881 C C . ALA A 1 110 ? -7.525 -0.377 0.892 1.00 98.38 110 ALA A C 1
ATOM 883 O O . ALA A 1 110 ? -8.038 -1.369 0.380 1.00 98.38 110 ALA A O 1
ATOM 884 N N . LEU A 1 111 ? -7.204 -0.334 2.190 1.00 98.56 111 LEU A N 1
ATOM 885 C CA . LEU A 1 111 ? -7.484 -1.423 3.135 1.00 98.56 111 LEU A CA 1
ATOM 886 C C . LEU A 1 111 ? -8.988 -1.660 3.294 1.00 98.56 111 LEU A C 1
ATOM 888 O O . LEU A 1 111 ? -9.435 -2.803 3.237 1.00 98.56 111 LEU A O 1
ATOM 892 N N . MET A 1 112 ? -9.780 -0.593 3.424 1.00 98.62 112 MET A N 1
ATOM 893 C CA . MET A 1 112 ? -11.239 -0.698 3.522 1.00 98.62 112 MET A CA 1
ATOM 894 C C . MET A 1 112 ? -11.878 -1.232 2.231 1.00 98.62 112 MET A C 1
ATOM 896 O O . MET A 1 112 ? -12.805 -2.035 2.300 1.00 98.62 112 MET A O 1
ATOM 900 N N . ARG 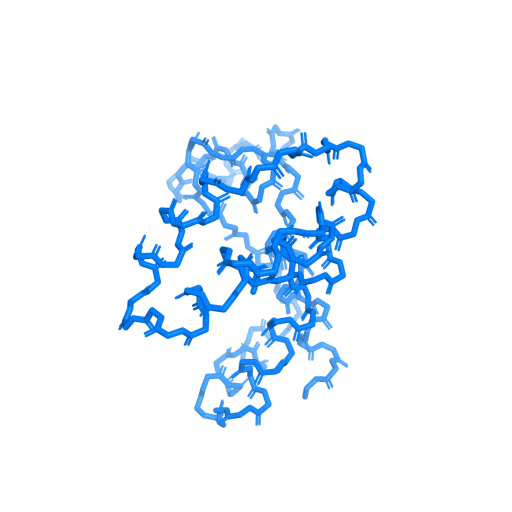A 1 113 ? -11.363 -0.864 1.048 1.00 98.31 113 ARG A N 1
ATOM 901 C CA . ARG A 1 113 ? -11.807 -1.463 -0.226 1.00 98.31 113 ARG A CA 1
ATOM 902 C C . ARG A 1 113 ? -11.388 -2.926 -0.359 1.00 98.31 113 ARG A C 1
ATOM 904 O O . ARG A 1 113 ? -12.178 -3.736 -0.831 1.00 98.31 113 ARG A O 1
ATOM 911 N N . ALA A 1 114 ? -10.184 -3.283 0.092 1.00 98.00 114 ALA A N 1
ATOM 912 C CA . ALA A 1 114 ? -9.744 -4.675 0.132 1.00 98.00 114 ALA A CA 1
ATOM 913 C C . ALA A 1 114 ? -10.629 -5.517 1.066 1.00 98.00 114 ALA A C 1
ATOM 915 O O . ALA A 1 114 ? -11.037 -6.602 0.673 1.00 98.00 114 ALA A O 1
ATOM 916 N N . ARG A 1 115 ? -11.013 -4.989 2.238 1.00 98.38 115 ARG A N 1
ATOM 917 C CA . ARG A 1 115 ? -11.928 -5.637 3.198 1.00 98.38 115 ARG A CA 1
ATOM 918 C C . ARG A 1 115 ? -13.262 -6.055 2.570 1.00 98.38 115 ARG A C 1
ATOM 920 O O . ARG A 1 115 ? -13.813 -7.070 2.961 1.00 98.38 115 ARG A O 1
ATOM 927 N N . GLN A 1 116 ? -13.770 -5.300 1.596 1.00 97.62 116 GLN A N 1
ATOM 928 C CA . GLN A 1 116 ? -15.020 -5.621 0.890 1.00 97.62 116 GLN A CA 1
ATOM 929 C C . GLN A 1 116 ? -14.867 -6.721 -0.173 1.00 97.62 116 GLN A C 1
ATOM 931 O O . GLN A 1 116 ? -15.866 -7.180 -0.724 1.00 97.62 116 GLN A O 1
ATOM 936 N N . LYS A 1 117 ? -13.631 -7.095 -0.517 1.00 96.75 117 LYS A N 1
ATOM 937 C CA . LYS A 1 117 ? -13.308 -7.989 -1.637 1.00 96.75 117 LYS A CA 1
ATOM 938 C C . LYS A 1 117 ? -12.704 -9.322 -1.206 1.00 96.75 117 LYS A C 1
ATOM 940 O O . LYS A 1 117 ? -12.603 -10.201 -2.057 1.00 96.75 117 LYS A O 1
ATOM 945 N N . VAL A 1 118 ? -12.287 -9.452 0.056 1.00 94.62 118 VAL A N 1
ATOM 946 C CA . VAL A 1 118 ? -11.624 -10.653 0.589 1.00 94.62 118 VAL A CA 1
ATOM 947 C C . VAL A 1 118 ? -12.519 -11.458 1.504 1.00 94.62 118 VAL A C 1
ATOM 949 O O . VAL A 1 118 ? -13.316 -10.869 2.260 1.00 94.62 118 VAL A O 1
#

Organism: NCBI:txid1314669

InterPro domains:
  IPR012816 NADAR [PF08719] (1-117)
  IPR012816 NADAR [TIGR02464] (1-117)
  IPR012816 NADAR [cd15457] (1-116)
  IPR037238 YbiA-like superfamily [G3DSA:1.10.357.40] (1-118)
  IPR037238 YbiA-like superfamily [SSF143990] (1-117)

Nearest PDB structures (foldseek):
  8bau-assembly1_A  TM=8.999E-01  e=2.367E-05  Phytophthora nicotianae
  1oxz-assembly1_A  TM=2.502E-01  e=1.824E+00  Homo sapiens

Solvent-accessible surface area (backbone atoms only — not comparable to full-atom values): 6403 Å² total; per-residue (Å²): 91,44,37,57,58,14,50,78,44,68,26,58,65,53,18,53,54,33,70,68,43,92,43,74,67,52,23,52,54,44,50,72,64,41,54,77,73,49,64,73,63,44,72,74,44,46,65,61,46,48,24,54,46,45,34,54,57,32,71,74,28,66,69,61,31,50,56,55,56,71,48,68,89,61,87,56,76,35,56,33,55,92,30,44,54,49,10,29,37,27,40,75,90,48,38,81,84,39,62,96,68,46,33,66,20,46,48,18,53,27,50,57,56,22,52,78,74,101

Mean predicted aligned error: 2.64 Å